Protein AF-K1ZZN9-F1 (afdb_monomer)

Solvent-accessible surface area (backbone atoms only — not comparable to full-atom values): 7424 Å² total; per-residue (Å²): 133,83,83,84,82,82,89,74,61,78,86,74,52,78,84,76,67,74,56,74,37,94,69,77,57,67,74,54,52,55,50,52,53,52,37,45,62,72,34,47,92,68,50,78,73,53,67,70,57,51,54,50,51,43,21,52,42,95,52,42,76,64,53,49,52,54,51,46,52,45,32,50,54,47,52,56,52,44,69,79,40,77,82,60,50,73,67,55,51,36,53,51,49,53,51,48,57,52,53,56,53,78,75,35,97,78,77,81,82,82,84,69,95,80,76,83,130

Sequence (117 aa):
MDDQKYIVDIKDLNLSAPPRHAVLPETLVERVERLKNILAEVELMPLEQALYNFRCDRHPESEVVIWEDIAKKYEQYILVNPQLSLEDKRNVYSKLLANSLEVNPISVSFQTMKTWL

Secondary structure (DSSP, 8-state):
---PPPP--GGGS-TTPPPS-SS--HHHHHHHHHHHHHTTTT----HHHHHHHHHHSS-HHHHHHHHHHHHHHHHHHHHH-TT--HHHHHHHHHHHHHHHHHH-TT----S-SSS--

pLDDT: mean 84.42, std 19.44, range [30.72, 98.5]

Mean predicted aligned error: 8.97 Å

Nearest PDB structures (foldseek):
  3gwk-assembly1_C  TM=3.073E-01  e=6.416E+00  Streptococcus agalactiae 2603V/R

Foldseek 3Di:
DDPDDDDDDPVPDPPPPQFQAPADPPVLLVLLVVLCVLCVLQDPDDSVVVRRLLSNDPCSVVVSVLSSVLSVVLNVVCVVVVPDDSVVSNVSSVVSVVVSPVVDPPDPPCPDPDPDD

Structure (mmCIF, N/CA/C/O backbone):
data_AF-K1ZZN9-F1
#
_entry.id   AF-K1ZZN9-F1
#
loop_
_atom_site.group_PDB
_atom_site.id
_atom_site.type_symbol
_atom_site.label_atom_id
_atom_site.label_alt_id
_atom_site.label_comp_id
_atom_site.label_asym_id
_atom_site.label_entity_id
_atom_site.label_seq_id
_atom_site.pdbx_PDB_ins_code
_atom_site.Cartn_x
_atom_site.Cartn_y
_atom_site.Cartn_z
_atom_site.occupancy
_atom_site.B_iso_or_equiv
_atom_site.auth_seq_id
_atom_site.auth_comp_id
_atom_site.auth_asym_id
_atom_site.auth_atom_id
_atom_site.pdbx_PDB_model_num
ATOM 1 N N . MET A 1 1 ? 30.212 -27.593 -3.053 1.00 43.03 1 MET A N 1
ATOM 2 C CA . MET A 1 1 ? 30.306 -26.197 -3.519 1.00 43.03 1 MET A CA 1
ATOM 3 C C . MET A 1 1 ? 30.718 -25.395 -2.306 1.00 43.03 1 MET A C 1
ATOM 5 O O . MET A 1 1 ? 30.028 -25.502 -1.30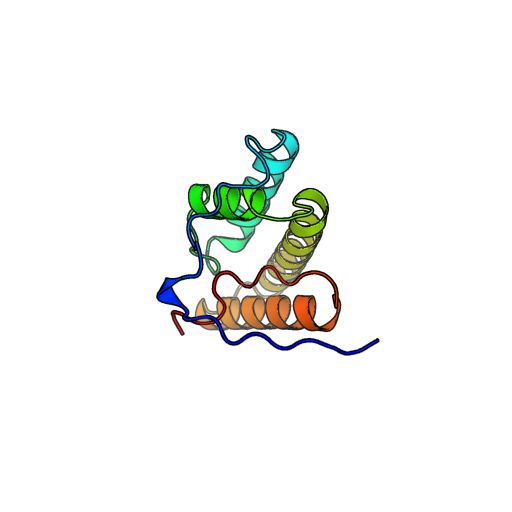5 1.00 43.03 1 MET A O 1
ATOM 9 N N . ASP A 1 2 ? 31.880 -24.752 -2.358 1.00 50.44 2 ASP A N 1
ATOM 10 C CA . ASP A 1 2 ? 32.398 -23.929 -1.261 1.00 50.44 2 ASP A CA 1
ATOM 11 C C . ASP A 1 2 ? 31.697 -22.567 -1.305 1.00 50.44 2 ASP A C 1
ATOM 13 O O . ASP A 1 2 ? 31.800 -21.854 -2.306 1.00 50.44 2 ASP A O 1
ATOM 17 N N . ASP A 1 3 ? 30.971 -22.214 -0.246 1.00 61.53 3 ASP A N 1
ATOM 18 C CA . ASP A 1 3 ? 30.365 -20.890 -0.100 1.00 61.53 3 ASP A CA 1
ATOM 19 C C . ASP A 1 3 ? 31.460 -19.882 0.277 1.00 61.53 3 ASP A C 1
ATOM 21 O O . ASP A 1 3 ? 31.843 -19.741 1.442 1.00 61.53 3 ASP A O 1
ATOM 25 N N . GLN A 1 4 ? 31.995 -19.170 -0.716 1.00 62.03 4 GLN A N 1
ATOM 26 C CA . GLN A 1 4 ? 32.919 -18.065 -0.464 1.00 62.03 4 GLN A CA 1
ATOM 27 C C . GLN A 1 4 ? 32.182 -16.888 0.180 1.00 62.03 4 GLN A C 1
ATOM 29 O O . GLN A 1 4 ? 31.306 -16.263 -0.419 1.00 62.03 4 GLN A O 1
ATOM 34 N N . LYS A 1 5 ? 32.576 -16.558 1.412 1.00 69.62 5 LYS A N 1
ATOM 35 C CA . LYS A 1 5 ? 32.072 -15.405 2.159 1.00 69.62 5 LYS A CA 1
ATOM 36 C C . LYS A 1 5 ? 33.037 -14.230 2.013 1.00 69.62 5 LYS A C 1
ATOM 38 O O . LYS A 1 5 ? 34.183 -14.316 2.448 1.00 69.62 5 LYS A O 1
ATOM 43 N N . TYR A 1 6 ? 32.560 -13.127 1.444 1.00 77.75 6 TYR A N 1
ATOM 44 C CA . TYR A 1 6 ? 33.314 -11.878 1.326 1.00 77.75 6 TYR A CA 1
ATOM 45 C C . TYR A 1 6 ? 32.859 -10.877 2.391 1.00 77.75 6 TYR A C 1
ATOM 47 O O . TYR A 1 6 ? 31.663 -10.731 2.644 1.00 77.75 6 TYR A O 1
ATOM 55 N N . ILE A 1 7 ? 33.816 -10.190 3.017 1.00 81.06 7 ILE A N 1
ATOM 56 C CA . ILE A 1 7 ? 33.557 -9.041 3.890 1.00 81.06 7 ILE A CA 1
ATOM 57 C C . ILE A 1 7 ? 33.706 -7.791 3.021 1.00 81.06 7 ILE A C 1
ATOM 59 O O . ILE A 1 7 ? 34.766 -7.582 2.435 1.00 81.06 7 ILE A O 1
ATOM 63 N N . VAL A 1 8 ? 32.645 -6.991 2.923 1.00 80.31 8 VAL A N 1
ATOM 64 C CA . VAL A 1 8 ? 32.607 -5.733 2.160 1.00 80.31 8 VAL A CA 1
ATOM 65 C C . VAL A 1 8 ? 32.285 -4.603 3.137 1.00 80.31 8 VAL A C 1
ATOM 67 O O . VAL A 1 8 ? 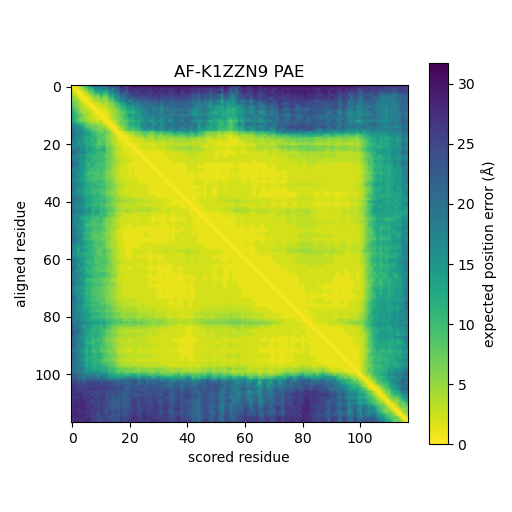31.419 -4.781 3.998 1.00 80.31 8 VAL A O 1
ATOM 70 N N . ASP A 1 9 ? 32.977 -3.464 3.039 1.00 84.50 9 ASP A N 1
ATOM 71 C CA . ASP A 1 9 ? 32.623 -2.271 3.815 1.00 84.50 9 ASP A CA 1
ATOM 72 C C . ASP A 1 9 ? 31.287 -1.719 3.296 1.00 84.50 9 ASP A C 1
ATOM 74 O O . ASP A 1 9 ? 31.053 -1.637 2.090 1.00 84.50 9 ASP A O 1
ATOM 78 N N . ILE A 1 10 ? 30.392 -1.325 4.202 1.00 77.19 10 ILE A N 1
ATOM 79 C CA . ILE A 1 10 ? 29.087 -0.761 3.837 1.00 77.19 10 ILE A CA 1
ATOM 80 C C . ILE A 1 10 ? 29.228 0.487 2.954 1.00 77.19 10 ILE A C 1
ATOM 82 O O . ILE A 1 10 ? 28.345 0.767 2.148 1.00 77.19 10 ILE A O 1
ATOM 86 N N . LYS A 1 11 ? 30.345 1.217 3.078 1.00 79.50 11 LYS A N 1
ATOM 87 C CA . LYS A 1 11 ? 30.658 2.402 2.264 1.00 79.50 11 LYS A CA 1
ATOM 88 C C . LYS A 1 11 ? 30.969 2.068 0.806 1.00 79.50 11 LYS A C 1
ATOM 90 O O . LYS A 1 11 ? 30.783 2.925 -0.052 1.00 79.50 11 LYS A O 1
ATOM 95 N N . ASP A 1 12 ? 31.407 0.840 0.543 1.00 79.25 12 ASP A N 1
ATOM 96 C CA . ASP A 1 12 ? 31.739 0.353 -0.797 1.00 79.25 12 ASP A CA 1
ATOM 97 C C . ASP A 1 12 ? 30.513 -0.246 -1.505 1.00 79.25 12 ASP A C 1
ATOM 99 O O . ASP A 1 12 ? 30.563 -0.574 -2.693 1.00 79.25 12 ASP A O 1
ATOM 103 N N . LEU A 1 13 ? 29.383 -0.371 -0.798 1.00 71.38 13 LEU A N 1
ATOM 104 C CA . LEU A 1 13 ? 28.112 -0.716 -1.415 1.00 71.38 13 LEU A CA 1
ATOM 105 C C . LEU A 1 13 ? 27.588 0.489 -2.190 1.00 71.38 13 LEU A C 1
ATOM 107 O O . LEU A 1 13 ? 27.288 1.545 -1.632 1.00 71.38 13 LEU A O 1
ATOM 111 N N . ASN A 1 14 ? 27.409 0.305 -3.494 1.00 63.88 14 ASN A N 1
ATOM 112 C CA . ASN A 1 14 ? 26.697 1.274 -4.305 1.00 63.88 14 ASN A CA 1
ATOM 113 C C . ASN A 1 14 ? 25.193 1.216 -3.976 1.00 63.88 14 ASN A C 1
ATOM 115 O O . ASN A 1 14 ? 24.433 0.458 -4.579 1.00 63.88 14 ASN A O 1
ATOM 119 N N . LEU A 1 15 ? 24.778 2.020 -2.996 1.00 66.00 15 LEU A N 1
ATOM 120 C CA . LEU A 1 15 ? 23.384 2.155 -2.568 1.00 66.00 15 LEU A CA 1
ATOM 121 C C . LEU A 1 15 ? 22.518 2.949 -3.563 1.00 66.00 15 LEU A C 1
ATOM 123 O O . LEU A 1 15 ? 21.307 3.020 -3.380 1.00 66.00 15 LEU A O 1
ATOM 127 N N . SER A 1 16 ? 23.108 3.542 -4.607 1.00 67.81 16 SER A N 1
ATOM 128 C CA . SER A 1 16 ? 22.411 4.361 -5.608 1.00 67.81 16 SER A CA 1
ATOM 129 C C . SER A 1 16 ? 22.164 3.624 -6.925 1.00 67.81 16 SER A C 1
ATOM 131 O O . SER A 1 16 ? 22.055 4.252 -7.981 1.00 67.81 16 SER A O 1
ATOM 133 N N . ALA A 1 17 ? 22.058 2.290 -6.880 1.00 73.12 17 ALA A N 1
ATOM 134 C CA . ALA A 1 17 ? 21.659 1.514 -8.046 1.00 73.12 17 ALA A CA 1
ATOM 135 C C . ALA A 1 17 ? 20.367 2.105 -8.651 1.00 73.12 17 ALA A C 1
ATOM 137 O O . ALA A 1 17 ? 19.404 2.350 -7.917 1.00 73.12 17 ALA A O 1
ATOM 138 N N . PRO A 1 18 ? 20.338 2.371 -9.969 1.00 85.81 18 PRO A N 1
ATOM 139 C CA . PRO A 1 18 ? 19.164 2.950 -10.598 1.00 85.81 18 PRO A CA 1
ATOM 140 C C . PRO A 1 18 ? 17.978 1.978 -10.508 1.00 85.81 18 PRO A C 1
ATOM 142 O O . PRO A 1 18 ? 18.182 0.761 -10.412 1.00 85.81 18 PRO A O 1
ATOM 145 N N . PRO A 1 19 ? 16.735 2.483 -10.593 1.00 90.56 19 PRO A N 1
ATOM 146 C CA . PRO A 1 19 ? 15.560 1.627 -10.625 1.00 90.56 19 PRO A CA 1
ATOM 147 C C . PRO A 1 19 ? 15.649 0.591 -11.752 1.00 90.56 19 PRO A C 1
ATOM 149 O O . PRO A 1 19 ? 16.080 0.903 -12.864 1.00 90.56 19 PRO A O 1
ATOM 152 N N . ARG A 1 20 ? 15.207 -0.640 -11.476 1.00 92.94 20 ARG A N 1
ATOM 153 C CA . ARG A 1 20 ? 15.191 -1.747 -12.450 1.00 92.94 20 ARG A CA 1
ATOM 154 C C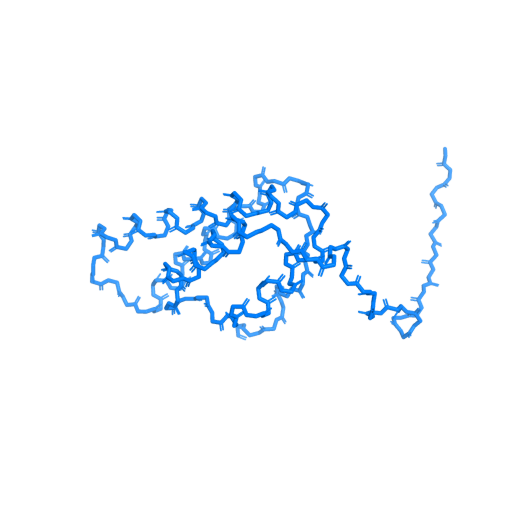 . ARG A 1 20 ? 14.250 -1.465 -13.614 1.00 92.94 20 ARG A C 1
ATOM 156 O O . ARG A 1 20 ? 14.515 -1.871 -14.743 1.00 92.94 20 ARG A O 1
ATOM 163 N N . HIS A 1 21 ? 13.164 -0.759 -13.327 1.00 92.38 21 HIS A N 1
ATOM 164 C CA . HIS A 1 21 ? 12.153 -0.367 -14.290 1.00 92.38 21 HIS A CA 1
ATOM 165 C C . HIS A 1 21 ? 12.249 1.139 -14.552 1.00 92.38 21 HIS A C 1
ATOM 167 O O . HIS A 1 21 ? 12.084 1.969 -13.653 1.00 92.38 21 HIS A O 1
ATOM 173 N N . ALA A 1 22 ? 12.508 1.513 -15.807 1.00 93.94 22 ALA A N 1
ATOM 174 C CA . ALA A 1 22 ? 12.556 2.919 -16.206 1.00 93.94 22 ALA A CA 1
ATOM 175 C C . ALA A 1 22 ? 11.200 3.611 -15.985 1.00 93.94 22 ALA A C 1
ATOM 177 O O . ALA A 1 22 ? 11.158 4.722 -15.466 1.00 93.94 22 ALA A O 1
ATOM 178 N N . VAL A 1 23 ? 10.110 2.922 -16.328 1.00 94.81 23 VAL A N 1
ATOM 179 C CA . VAL A 1 23 ? 8.721 3.374 -16.192 1.00 94.81 23 VAL A CA 1
ATOM 180 C C . VAL A 1 23 ? 7.866 2.175 -15.769 1.00 94.81 23 VAL A C 1
ATOM 182 O O . VAL A 1 23 ? 8.171 1.043 -16.148 1.00 94.81 23 VAL A O 1
ATOM 185 N N . LEU A 1 24 ? 6.826 2.415 -14.970 1.00 96.44 24 LEU A N 1
ATOM 186 C CA . LEU A 1 24 ? 5.813 1.409 -14.640 1.00 96.44 24 LEU A CA 1
ATOM 187 C C . LEU A 1 24 ? 4.658 1.473 -15.652 1.00 96.44 24 LEU A C 1
ATOM 189 O O . LEU A 1 24 ? 4.333 2.569 -16.106 1.00 96.44 24 LEU A O 1
ATOM 193 N N . PRO A 1 25 ? 4.008 0.346 -15.989 1.00 97.56 25 PRO A N 1
ATOM 194 C CA . PRO A 1 25 ? 2.764 0.373 -16.754 1.00 97.56 25 PRO A CA 1
ATOM 195 C C . PRO A 1 25 ? 1.719 1.279 -16.087 1.00 97.56 25 PRO A C 1
ATOM 197 O O . PRO A 1 25 ? 1.579 1.257 -14.866 1.00 97.56 25 PRO A O 1
ATOM 200 N N . GLU A 1 26 ? 0.956 2.039 -16.873 1.00 97.88 26 GLU A N 1
ATOM 201 C CA . GLU A 1 26 ? -0.082 2.953 -16.361 1.00 97.88 26 GLU A CA 1
ATOM 202 C C . GLU A 1 26 ? -1.102 2.221 -15.475 1.00 97.88 26 GLU A C 1
ATOM 204 O O . GLU A 1 26 ? -1.401 2.656 -14.367 1.00 97.88 26 GLU A O 1
ATOM 209 N N . THR A 1 27 ? -1.510 1.018 -15.885 1.00 97.69 27 THR A N 1
ATOM 210 C CA . THR A 1 27 ? -2.397 0.144 -15.105 1.00 97.69 27 THR A CA 1
ATOM 211 C C . THR A 1 27 ? -1.851 -0.195 -13.718 1.00 97.69 27 THR A C 1
ATOM 213 O O . THR A 1 27 ? -2.623 -0.385 -12.781 1.00 97.69 27 THR A O 1
ATOM 216 N N . LEU A 1 28 ? -0.527 -0.297 -13.569 1.00 97.12 28 LEU A N 1
ATOM 217 C CA . LEU A 1 28 ? 0.118 -0.543 -12.283 1.00 97.12 28 LEU A CA 1
ATOM 218 C C . LEU A 1 28 ? 0.134 0.729 -11.430 1.00 97.12 28 LEU A C 1
ATOM 220 O O . LEU A 1 28 ? -0.144 0.655 -10.236 1.00 97.12 28 LEU A O 1
ATOM 224 N N . VAL A 1 29 ? 0.402 1.889 -12.037 1.00 98.25 29 VAL A N 1
ATOM 225 C CA . VAL A 1 29 ? 0.357 3.191 -11.350 1.00 98.25 29 VAL A CA 1
ATOM 226 C C . VAL A 1 29 ? -1.021 3.416 -10.731 1.00 98.25 29 VAL A C 1
ATOM 228 O O . VAL A 1 29 ? -1.113 3.662 -9.530 1.00 98.25 29 VAL A O 1
ATOM 231 N N . GLU A 1 30 ? -2.092 3.210 -11.499 1.00 98.50 30 GLU A N 1
ATOM 232 C CA . GLU A 1 30 ? -3.464 3.353 -11.001 1.00 98.50 30 GLU A CA 1
ATOM 233 C C . GLU A 1 30 ? -3.779 2.411 -9.824 1.00 98.50 30 GLU A C 1
ATOM 235 O O . GLU A 1 30 ? -4.523 2.761 -8.906 1.00 98.50 30 GLU A O 1
ATOM 240 N N . ARG A 1 31 ? -3.241 1.184 -9.836 1.00 98.50 31 ARG A N 1
ATOM 241 C CA . ARG A 1 31 ? -3.416 0.220 -8.733 1.00 98.50 31 ARG A CA 1
ATOM 242 C C . ARG A 1 31 ? -2.726 0.703 -7.464 1.00 98.50 31 ARG A C 1
ATOM 244 O O . ARG A 1 31 ? -3.323 0.647 -6.388 1.00 98.50 31 ARG A O 1
ATOM 251 N N . VAL A 1 32 ? -1.506 1.224 -7.600 1.00 97.62 32 VAL A N 1
ATOM 252 C CA . VAL A 1 32 ? -0.752 1.812 -6.487 1.00 97.62 32 VAL A CA 1
ATOM 253 C C . VAL A 1 32 ? -1.467 3.048 -5.936 1.00 97.62 32 VAL A C 1
ATOM 255 O O . VAL A 1 32 ? -1.582 3.194 -4.724 1.00 97.62 32 VAL A O 1
ATOM 258 N N . GLU A 1 33 ? -2.028 3.904 -6.788 1.00 98.12 33 GLU A N 1
ATOM 259 C CA . GLU A 1 33 ? -2.844 5.043 -6.346 1.00 98.12 33 GLU A CA 1
ATOM 260 C C . GLU A 1 33 ? -4.062 4.599 -5.530 1.00 98.12 33 GLU A C 1
ATOM 262 O O . GLU A 1 33 ? -4.320 5.130 -4.447 1.00 98.12 33 GLU A O 1
ATOM 267 N N . ARG A 1 34 ? -4.790 3.580 -6.005 1.00 98.06 34 ARG A N 1
ATOM 268 C CA . ARG A 1 34 ? -5.963 3.047 -5.297 1.00 98.06 34 ARG A CA 1
ATOM 269 C C . ARG A 1 34 ? -5.611 2.509 -3.914 1.00 98.06 34 ARG A C 1
ATOM 271 O O . ARG A 1 34 ? -6.250 2.907 -2.941 1.00 98.06 34 ARG A O 1
ATOM 278 N N . LEU A 1 35 ? -4.597 1.646 -3.798 1.00 96.44 35 LEU A N 1
ATOM 279 C CA . LEU A 1 35 ? -4.215 1.097 -2.489 1.00 96.44 35 LEU A CA 1
ATOM 280 C C . LEU A 1 35 ? -3.663 2.183 -1.553 1.00 96.44 35 LEU A C 1
ATOM 282 O O . LEU A 1 35 ? -3.927 2.142 -0.353 1.00 96.44 35 LEU A O 1
ATOM 286 N N . LYS A 1 36 ? -2.965 3.193 -2.092 1.00 96.38 36 LYS A N 1
ATOM 287 C CA . LYS A 1 36 ? -2.467 4.333 -1.312 1.00 96.38 36 LYS A CA 1
ATOM 288 C C . LYS A 1 36 ? -3.598 5.168 -0.733 1.00 96.38 36 LYS A C 1
ATOM 290 O O . LYS A 1 36 ? -3.492 5.585 0.416 1.00 96.38 36 LYS A O 1
ATOM 295 N N . ASN A 1 37 ? -4.678 5.358 -1.485 1.00 97.31 37 ASN A N 1
ATOM 296 C CA . ASN A 1 37 ? -5.870 6.043 -0.994 1.00 97.31 37 ASN A CA 1
ATOM 297 C C . ASN A 1 37 ? -6.570 5.247 0.116 1.00 97.31 37 ASN A C 1
ATOM 299 O O . ASN A 1 37 ? -6.948 5.829 1.128 1.00 97.31 37 ASN A O 1
ATOM 303 N N . ILE A 1 38 ? -6.685 3.922 -0.032 1.00 97.88 38 ILE A N 1
ATOM 304 C CA . ILE A 1 38 ? -7.277 3.045 0.996 1.00 97.88 38 ILE A CA 1
ATOM 305 C C . ILE A 1 38 ? -6.467 3.091 2.301 1.00 97.88 38 ILE A C 1
ATOM 307 O O . ILE A 1 38 ? -7.032 3.132 3.393 1.00 97.88 38 ILE A O 1
ATOM 311 N N . LEU A 1 39 ? -5.137 3.095 2.196 1.00 97.06 39 LEU A N 1
ATOM 312 C CA . LEU A 1 39 ? -4.222 3.041 3.338 1.00 97.06 39 LEU A CA 1
ATOM 313 C C . LEU A 1 39 ? -3.788 4.424 3.854 1.00 97.06 39 LEU A C 1
ATOM 315 O O . LEU A 1 39 ? -2.959 4.491 4.759 1.00 97.06 39 LEU A O 1
ATOM 319 N N . ALA A 1 40 ? -4.333 5.523 3.320 1.00 96.12 40 ALA A N 1
ATOM 320 C CA . ALA A 1 40 ? -3.811 6.879 3.524 1.00 96.12 40 ALA A CA 1
ATOM 321 C C . ALA A 1 40 ? -3.716 7.320 4.998 1.00 96.12 40 ALA A C 1
ATOM 323 O O . ALA A 1 40 ? -2.847 8.114 5.351 1.00 96.12 40 ALA A O 1
ATOM 324 N N . GLU A 1 41 ? -4.583 6.802 5.873 1.00 94.81 41 GLU A N 1
ATOM 325 C CA . GLU A 1 41 ? -4.568 7.135 7.305 1.00 94.81 41 GLU A CA 1
ATOM 326 C C . GLU A 1 41 ? -3.419 6.458 8.080 1.00 94.81 41 GLU A C 1
ATOM 328 O O . GLU A 1 41 ? -3.008 6.941 9.139 1.00 94.81 41 GLU A O 1
ATOM 333 N N . VAL A 1 42 ? -2.907 5.329 7.581 1.00 96.12 42 VAL A N 1
ATOM 334 C CA . VAL A 1 42 ? -1.974 4.447 8.309 1.00 96.12 42 VAL A CA 1
ATOM 335 C C . VAL A 1 42 ? -0.633 4.252 7.605 1.00 96.12 42 VAL A C 1
ATOM 337 O O . VAL A 1 42 ? 0.351 3.948 8.274 1.00 96.12 42 VAL A O 1
ATOM 340 N N . GLU A 1 43 ? -0.571 4.465 6.292 1.00 94.69 43 GLU A N 1
ATOM 341 C CA . GLU A 1 43 ? 0.635 4.348 5.476 1.00 94.69 43 GLU A CA 1
ATOM 342 C C . GLU A 1 43 ? 0.952 5.711 4.844 1.00 94.69 43 GLU A C 1
ATOM 344 O O . GLU A 1 43 ? 0.313 6.155 3.885 1.00 94.69 43 GLU A O 1
ATOM 349 N N . LEU A 1 44 ? 1.933 6.401 5.430 1.00 93.12 44 LEU A N 1
ATOM 350 C CA . LEU A 1 44 ? 2.219 7.811 5.156 1.00 93.12 44 LEU A CA 1
ATOM 351 C C . LEU A 1 44 ? 3.278 8.028 4.070 1.00 93.12 44 LEU A C 1
ATOM 353 O O . LEU A 1 44 ? 3.606 9.178 3.770 1.00 93.12 44 LEU A O 1
ATOM 357 N N . MET A 1 45 ? 3.830 6.965 3.473 1.00 93.19 45 MET A N 1
ATOM 358 C CA . MET A 1 45 ? 4.786 7.114 2.378 1.00 93.19 45 MET A CA 1
ATOM 359 C C . MET A 1 45 ? 4.153 7.912 1.224 1.00 93.19 45 MET A C 1
ATOM 361 O O . MET A 1 45 ? 3.028 7.619 0.824 1.00 93.19 45 MET A O 1
ATOM 365 N N . PRO A 1 46 ? 4.828 8.918 0.648 1.00 94.25 46 PRO A N 1
ATOM 366 C CA . PRO A 1 46 ? 4.297 9.622 -0.516 1.00 94.25 46 PRO A CA 1
ATOM 367 C C . PRO A 1 46 ? 4.103 8.683 -1.715 1.00 94.25 46 PRO A C 1
ATOM 369 O O . PRO A 1 46 ? 4.903 7.769 -1.921 1.00 94.25 46 PRO A O 1
ATOM 372 N N . LEU A 1 47 ? 3.082 8.936 -2.544 1.00 95.12 47 LEU A N 1
ATOM 373 C CA . LEU A 1 47 ? 2.817 8.153 -3.761 1.00 95.12 47 LEU A CA 1
ATOM 374 C C . LEU A 1 47 ? 4.051 8.074 -4.672 1.00 95.12 47 LEU A C 1
ATOM 376 O O . LEU A 1 47 ? 4.405 6.997 -5.139 1.00 95.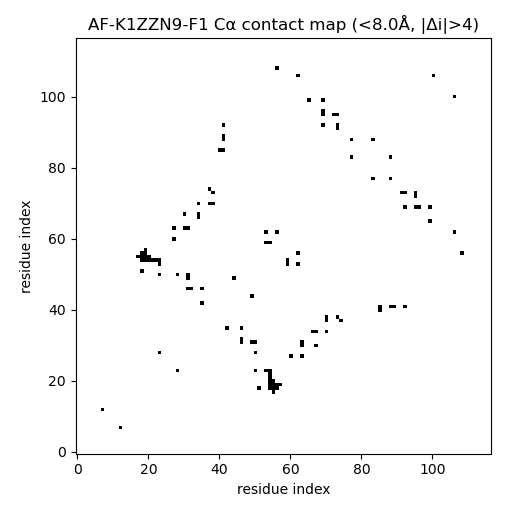12 47 LEU A O 1
ATOM 380 N N . GLU A 1 48 ? 4.740 9.196 -4.877 1.00 95.62 48 GLU A N 1
ATOM 381 C CA . GLU A 1 48 ? 5.954 9.275 -5.700 1.00 95.62 48 GLU A CA 1
ATOM 382 C C . GLU A 1 48 ? 7.046 8.314 -5.210 1.00 95.62 48 GLU A C 1
ATOM 384 O O . GLU A 1 48 ? 7.675 7.616 -6.007 1.00 95.62 48 GLU A O 1
ATOM 389 N N . GLN A 1 49 ? 7.227 8.224 -3.888 1.00 94.06 49 GLN A N 1
ATOM 390 C CA . GLN A 1 49 ? 8.189 7.312 -3.279 1.00 94.06 49 GLN A CA 1
ATOM 391 C C . GLN A 1 49 ? 7.736 5.851 -3.394 1.00 94.06 49 GLN A C 1
ATOM 393 O O . GLN A 1 49 ? 8.562 4.979 -3.658 1.00 94.06 49 GLN A O 1
ATOM 398 N N . ALA A 1 50 ? 6.439 5.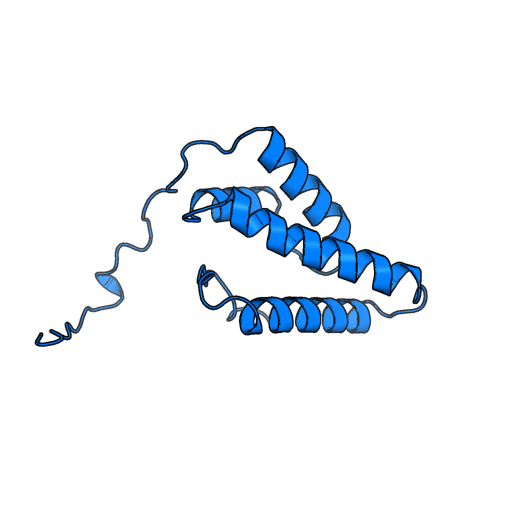573 -3.247 1.00 94.94 50 ALA A N 1
ATOM 399 C CA . ALA A 1 50 ? 5.896 4.233 -3.453 1.00 94.94 50 ALA A CA 1
ATOM 400 C C . ALA A 1 50 ? 6.126 3.760 -4.899 1.00 94.94 50 ALA A C 1
ATOM 402 O O . ALA A 1 50 ? 6.664 2.676 -5.119 1.00 94.94 50 ALA A O 1
ATOM 403 N N . LEU A 1 51 ? 5.815 4.603 -5.891 1.00 96.38 51 LEU A N 1
ATOM 404 C CA . LEU A 1 51 ? 6.063 4.315 -7.307 1.00 96.38 51 LEU A CA 1
ATOM 405 C C . LEU A 1 51 ? 7.557 4.123 -7.597 1.00 96.38 51 LEU A C 1
ATOM 407 O O . LEU A 1 51 ? 7.925 3.234 -8.365 1.00 96.38 51 LEU A O 1
ATOM 411 N N . TYR A 1 52 ? 8.432 4.914 -6.969 1.00 94.88 52 TYR A N 1
ATOM 412 C CA . TYR A 1 52 ? 9.876 4.702 -7.056 1.00 94.88 52 TYR A CA 1
ATOM 413 C C . TYR A 1 52 ? 10.287 3.327 -6.511 1.00 94.88 52 TYR A C 1
ATOM 415 O O . TYR A 1 52 ? 11.044 2.617 -7.171 1.00 94.88 52 TYR A O 1
ATOM 423 N N . ASN A 1 53 ? 9.760 2.915 -5.356 1.00 93.44 53 ASN A N 1
ATOM 424 C CA . ASN A 1 53 ? 10.072 1.614 -4.760 1.00 93.44 53 ASN A CA 1
ATOM 425 C C . ASN A 1 53 ? 9.621 0.456 -5.664 1.00 93.44 53 ASN A C 1
ATOM 427 O O . ASN A 1 53 ? 10.425 -0.431 -5.942 1.00 93.44 53 ASN A O 1
ATOM 431 N N . PHE A 1 54 ? 8.415 0.529 -6.238 1.00 95.75 54 PHE A N 1
ATOM 432 C CA . PHE A 1 54 ? 7.957 -0.459 -7.223 1.00 95.75 54 PHE A CA 1
ATOM 433 C C . PHE A 1 54 ? 8.862 -0.519 -8.460 1.00 95.75 54 PHE A C 1
ATOM 435 O O . PHE A 1 54 ? 9.105 -1.588 -9.013 1.00 95.75 54 PHE A O 1
ATOM 442 N N . ARG A 1 55 ? 9.445 0.603 -8.899 1.00 95.81 55 ARG A N 1
ATOM 443 C CA . ARG A 1 55 ? 10.427 0.578 -9.997 1.00 95.81 55 ARG A CA 1
ATOM 444 C C . ARG A 1 55 ? 11.729 -0.138 -9.631 1.00 95.81 55 ARG A C 1
ATOM 446 O O . ARG A 1 55 ? 12.461 -0.549 -10.533 1.00 95.81 55 ARG A O 1
ATOM 453 N N . CYS A 1 56 ? 12.046 -0.266 -8.348 1.00 93.06 56 CYS A N 1
ATOM 454 C CA . CYS A 1 56 ? 13.224 -0.976 -7.852 1.00 93.06 56 CYS A CA 1
ATOM 455 C C . CYS A 1 56 ? 12.972 -2.477 -7.635 1.00 93.06 56 CYS A C 1
ATOM 457 O O . CYS A 1 56 ? 13.936 -3.252 -7.604 1.00 93.06 56 CYS A O 1
ATOM 459 N N . ASP A 1 57 ? 11.709 -2.890 -7.517 1.00 91.81 57 ASP A N 1
ATOM 460 C CA . ASP A 1 57 ? 11.333 -4.287 -7.320 1.00 91.81 57 ASP A CA 1
ATOM 461 C C . ASP A 1 57 ? 11.689 -5.155 -8.526 1.00 91.81 57 ASP A C 1
ATOM 463 O O . ASP A 1 57 ? 11.767 -4.706 -9.668 1.00 91.81 57 ASP A O 1
ATOM 467 N N . ARG A 1 58 ? 11.922 -6.445 -8.269 1.00 92.56 58 ARG A N 1
ATOM 468 C CA . ARG A 1 58 ? 12.201 -7.425 -9.328 1.00 92.56 58 ARG A CA 1
ATOM 469 C C . ARG A 1 58 ? 10.947 -7.761 -10.141 1.00 92.56 58 ARG A C 1
ATOM 471 O O . ARG A 1 58 ? 11.051 -8.033 -11.335 1.00 92.56 58 ARG A O 1
ATOM 478 N N . HIS A 1 59 ? 9.792 -7.793 -9.476 1.00 93.44 59 HIS A N 1
ATOM 479 C CA . HIS A 1 59 ? 8.503 -8.195 -10.038 1.00 93.44 59 HIS A CA 1
ATOM 480 C C . HIS A 1 59 ? 7.379 -7.291 -9.502 1.00 93.44 59 HIS A C 1
ATOM 482 O O . HIS A 1 59 ? 6.556 -7.754 -8.716 1.00 93.44 59 HIS A O 1
ATOM 488 N N . PRO A 1 60 ? 7.317 -6.012 -9.915 1.00 94.19 60 PRO A N 1
ATOM 489 C CA . PRO A 1 60 ? 6.387 -5.040 -9.333 1.00 94.19 60 PRO A CA 1
ATOM 490 C C . PRO A 1 60 ? 4.909 -5.436 -9.456 1.00 94.19 60 PRO A C 1
ATOM 492 O O . PRO A 1 60 ? 4.119 -5.146 -8.566 1.00 94.19 60 PRO A O 1
ATOM 495 N N . GLU A 1 61 ? 4.544 -6.156 -10.521 1.00 95.25 61 GLU A N 1
ATOM 496 C CA . GLU A 1 61 ? 3.201 -6.726 -10.700 1.00 95.25 61 GLU A CA 1
ATOM 497 C C . GLU A 1 61 ? 2.834 -7.751 -9.620 1.00 95.25 61 GLU A C 1
ATOM 499 O O . GLU A 1 61 ? 1.701 -7.785 -9.149 1.00 95.25 61 GLU A O 1
ATOM 504 N N . SER A 1 62 ? 3.790 -8.581 -9.205 1.00 93.50 62 SER A N 1
ATOM 505 C CA . SER A 1 62 ? 3.572 -9.549 -8.129 1.00 93.50 62 SER A CA 1
ATOM 506 C C . SER A 1 62 ? 3.502 -8.854 -6.773 1.00 93.50 62 SER A C 1
ATOM 508 O O . SER A 1 62 ? 2.655 -9.199 -5.953 1.00 93.50 62 SER A O 1
ATOM 510 N N . GLU A 1 63 ? 4.360 -7.856 -6.551 1.00 93.88 63 GLU A N 1
ATOM 511 C CA . GLU A 1 63 ? 4.391 -7.100 -5.297 1.00 93.88 63 GLU A CA 1
ATOM 512 C C . GLU A 1 63 ? 3.085 -6.328 -5.079 1.00 93.88 63 GLU A C 1
ATOM 514 O O . GLU A 1 63 ? 2.508 -6.385 -3.994 1.00 93.88 63 GLU A O 1
ATOM 519 N N . VAL A 1 64 ? 2.547 -5.662 -6.110 1.00 95.56 64 VAL A N 1
ATOM 520 C CA . VAL A 1 64 ? 1.308 -4.882 -5.955 1.00 95.56 64 VAL A CA 1
ATOM 521 C C . VAL A 1 64 ? 0.113 -5.757 -5.557 1.00 95.56 64 VAL A C 1
ATOM 523 O O . VAL A 1 64 ? -0.741 -5.288 -4.815 1.00 95.56 64 VAL A O 1
ATOM 526 N N . VAL A 1 65 ? 0.068 -7.036 -5.956 1.00 95.94 65 VAL A N 1
ATOM 527 C CA . VAL A 1 65 ? -1.010 -7.964 -5.557 1.00 95.94 65 VAL A CA 1
ATOM 528 C C . VAL A 1 65 ? -1.012 -8.189 -4.043 1.00 95.94 65 VAL A C 1
ATOM 530 O O . VAL A 1 65 ? -2.075 -8.274 -3.431 1.00 95.94 65 VAL A O 1
ATOM 533 N N . ILE A 1 66 ? 0.169 -8.256 -3.423 1.00 94.31 66 ILE A N 1
ATOM 534 C CA . ILE A 1 66 ? 0.302 -8.405 -1.968 1.00 94.31 66 ILE A CA 1
ATOM 535 C C . ILE A 1 66 ? -0.223 -7.145 -1.275 1.00 94.31 66 ILE A C 1
ATOM 537 O O . ILE A 1 66 ? -1.015 -7.229 -0.337 1.00 94.31 66 ILE A O 1
ATOM 541 N N . TRP A 1 67 ? 0.169 -5.972 -1.773 1.00 96.69 67 TRP A N 1
ATOM 542 C CA . TRP A 1 67 ? -0.297 -4.692 -1.242 1.00 96.69 67 TRP A CA 1
ATOM 543 C C . TRP A 1 67 ? -1.806 -4.492 -1.409 1.00 96.69 67 TRP A C 1
ATOM 545 O O . TRP A 1 67 ? -2.461 -3.988 -0.498 1.00 96.69 67 TRP A O 1
ATOM 555 N N . GLU A 1 68 ? -2.379 -4.926 -2.531 1.00 97.00 68 GLU A N 1
ATOM 556 C CA . GLU A 1 68 ? -3.826 -4.923 -2.757 1.00 97.00 68 GLU A CA 1
ATOM 557 C C . GLU A 1 68 ? -4.564 -5.839 -1.773 1.00 97.00 68 GLU A C 1
ATOM 559 O O . GLU A 1 68 ? -5.620 -5.459 -1.266 1.00 97.00 68 GLU A O 1
ATOM 564 N N . ASP A 1 69 ? -4.015 -7.015 -1.453 1.00 96.50 69 ASP A N 1
ATOM 565 C CA . ASP A 1 69 ? -4.596 -7.914 -0.449 1.00 96.50 69 ASP A CA 1
ATOM 566 C C . ASP A 1 69 ? -4.560 -7.300 0.961 1.00 96.50 69 ASP A C 1
ATOM 568 O O . ASP A 1 69 ? -5.563 -7.347 1.681 1.00 96.50 69 ASP A O 1
ATOM 572 N N . ILE A 1 70 ? -3.451 -6.649 1.336 1.00 96.12 70 ILE A N 1
ATOM 573 C CA . ILE A 1 70 ? -3.345 -5.893 2.595 1.00 96.12 70 ILE A CA 1
ATOM 574 C C . ILE A 1 70 ? -4.393 -4.776 2.635 1.00 96.12 70 ILE A C 1
ATOM 576 O O . ILE A 1 70 ? -5.155 -4.692 3.600 1.00 96.12 70 ILE A O 1
ATOM 580 N N . ALA A 1 71 ? -4.462 -3.944 1.591 1.00 97.50 71 ALA A N 1
ATOM 581 C CA . ALA A 1 71 ? -5.396 -2.823 1.509 1.00 97.50 71 ALA A CA 1
ATOM 582 C C . ALA A 1 71 ? -6.852 -3.293 1.598 1.00 97.50 71 ALA A C 1
ATOM 584 O O . ALA A 1 71 ? -7.625 -2.757 2.389 1.00 97.50 71 ALA A O 1
ATOM 585 N N . LYS A 1 72 ? -7.207 -4.354 0.869 1.00 97.69 72 LYS A N 1
ATOM 586 C CA . LYS A 1 72 ? -8.546 -4.949 0.898 1.00 97.69 72 LYS A CA 1
ATOM 587 C C . LYS A 1 72 ? -8.918 -5.462 2.288 1.00 97.69 72 LYS A C 1
ATOM 589 O O . LYS A 1 72 ? -10.016 -5.188 2.766 1.00 97.69 72 LYS A O 1
ATOM 594 N N . LYS A 1 73 ? -8.029 -6.209 2.950 1.00 97.75 73 LYS A N 1
ATOM 595 C CA . LYS A 1 73 ? -8.284 -6.735 4.303 1.00 97.75 73 LYS A CA 1
ATOM 596 C C . LYS A 1 73 ? -8.392 -5.615 5.332 1.00 97.75 73 LYS A C 1
ATOM 598 O O . LYS A 1 73 ? -9.253 -5.676 6.207 1.00 97.75 73 LYS A O 1
ATOM 603 N N . TYR A 1 74 ? -7.542 -4.598 5.213 1.00 98.00 74 TYR A N 1
ATOM 604 C CA . TYR A 1 74 ? -7.600 -3.407 6.048 1.00 98.00 74 TYR A CA 1
ATOM 605 C C . TYR A 1 74 ? -8.943 -2.687 5.884 1.00 98.00 74 TYR A C 1
ATOM 607 O O . TYR A 1 74 ? -9.643 -2.495 6.876 1.00 98.00 74 TYR A O 1
ATOM 615 N N . GLU A 1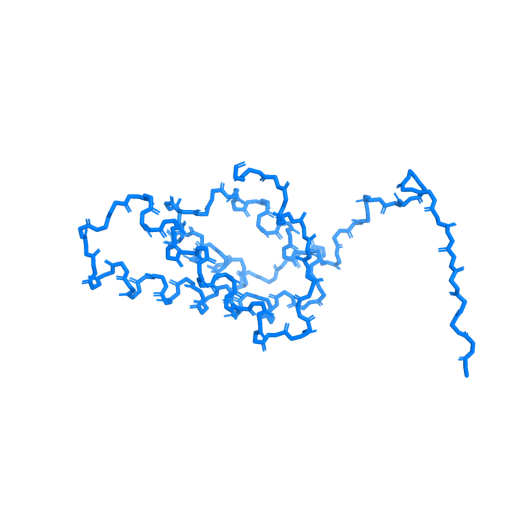 75 ? -9.336 -2.375 4.644 1.00 97.75 75 GLU A N 1
ATOM 616 C CA . GLU A 1 75 ? -10.601 -1.711 4.313 1.00 97.75 75 GLU A CA 1
ATOM 617 C C . GLU A 1 75 ? -11.799 -2.485 4.875 1.00 97.75 75 GLU A C 1
ATOM 619 O O . GLU A 1 75 ? -12.632 -1.931 5.591 1.00 97.75 75 GLU A O 1
ATOM 624 N N . GLN A 1 76 ? -11.849 -3.797 4.632 1.00 97.94 76 GLN A N 1
ATOM 625 C CA . GLN A 1 76 ? -12.901 -4.662 5.163 1.00 97.94 76 GLN A CA 1
ATOM 626 C C . GLN A 1 76 ? -12.966 -4.622 6.694 1.00 97.94 76 GLN A C 1
ATOM 628 O O . GLN A 1 76 ? -14.057 -4.550 7.259 1.00 97.94 76 GLN A O 1
ATOM 633 N N . TYR A 1 77 ? -11.816 -4.642 7.372 1.00 97.38 77 TYR A N 1
ATOM 634 C CA . TYR A 1 77 ? -11.765 -4.620 8.831 1.00 97.38 77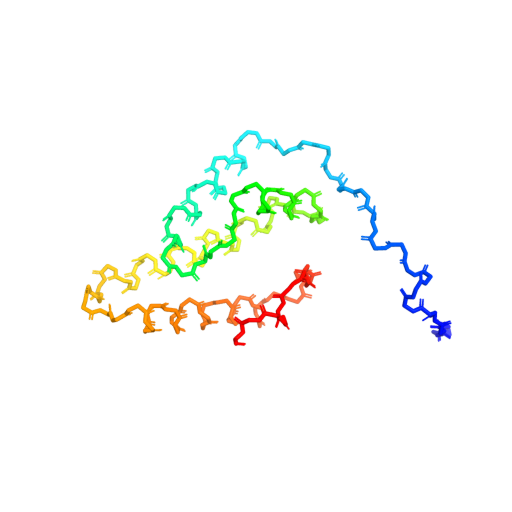 TYR A CA 1
ATOM 635 C C . TYR A 1 77 ? -12.227 -3.281 9.414 1.00 97.38 77 TYR A C 1
ATOM 637 O O . TYR A 1 77 ? -12.966 -3.270 10.399 1.00 97.38 77 TYR A O 1
ATOM 645 N N . ILE A 1 78 ? -11.828 -2.151 8.823 1.00 96.81 78 ILE A N 1
ATOM 646 C CA . ILE A 1 78 ? -12.254 -0.833 9.314 1.00 96.81 78 ILE A CA 1
ATOM 647 C C . ILE A 1 78 ? -13.733 -0.562 9.016 1.00 96.81 78 ILE A C 1
ATOM 649 O O . ILE A 1 78 ? -14.403 0.062 9.835 1.00 96.81 78 ILE A O 1
ATOM 653 N N . LEU A 1 79 ? -14.270 -1.082 7.904 1.00 96.81 79 LEU A N 1
ATOM 654 C CA . LEU A 1 79 ? -15.688 -0.951 7.557 1.00 96.81 79 LEU A CA 1
ATOM 655 C C . LEU A 1 79 ? -16.594 -1.641 8.582 1.00 96.81 79 LEU A C 1
ATOM 657 O O . LEU A 1 79 ? -17.643 -1.103 8.932 1.00 96.81 79 LEU A O 1
ATOM 661 N N . VAL A 1 80 ? -16.189 -2.809 9.092 1.00 97.62 80 VAL A N 1
ATOM 662 C CA . VAL A 1 80 ? -16.951 -3.522 10.134 1.00 97.62 80 VAL A CA 1
ATOM 663 C C . VAL A 1 80 ? -16.670 -2.999 11.549 1.00 97.62 80 VAL A C 1
ATOM 665 O O . VAL A 1 80 ? -17.441 -3.281 12.462 1.00 97.62 80 VAL A O 1
ATOM 668 N N . ASN A 1 81 ? -15.614 -2.199 11.734 1.00 96.88 81 ASN A N 1
ATOM 669 C CA . ASN A 1 81 ? -15.228 -1.595 13.012 1.00 96.88 81 ASN A CA 1
ATOM 670 C C . ASN A 1 81 ? -15.070 -0.059 12.894 1.00 96.88 81 ASN A C 1
ATOM 672 O O . ASN A 1 81 ? -13.970 0.469 13.083 1.00 96.88 81 ASN A O 1
ATOM 676 N N . PRO A 1 82 ? -16.150 0.698 12.625 1.00 94.94 82 PRO A N 1
ATOM 677 C CA . PRO A 1 82 ? -16.058 2.130 12.318 1.00 94.94 82 PRO A CA 1
ATOM 678 C C . PRO A 1 82 ? -15.588 3.007 13.492 1.00 94.94 82 PRO A C 1
ATOM 680 O O . PRO A 1 82 ? -15.231 4.161 13.284 1.00 94.94 82 PRO A O 1
ATOM 683 N N . GLN A 1 83 ? -15.587 2.478 14.720 1.00 96.88 83 GLN A N 1
ATOM 684 C CA . GLN A 1 83 ? -15.220 3.206 15.943 1.00 96.88 83 GLN A CA 1
ATOM 685 C C . GLN A 1 83 ? -13.744 3.047 16.340 1.00 96.88 83 GLN A C 1
ATOM 687 O O . GLN A 1 83 ? -13.358 3.467 17.430 1.00 96.88 83 GLN A O 1
ATOM 692 N N . LEU A 1 84 ? -12.915 2.411 15.503 1.00 96.56 84 LEU A N 1
ATOM 693 C CA . LEU A 1 84 ? -11.495 2.239 15.807 1.00 96.56 84 LEU A CA 1
ATOM 694 C C . LEU A 1 84 ? -10.781 3.583 15.900 1.00 96.56 84 LEU A C 1
ATOM 696 O O . LEU A 1 84 ? -10.911 4.443 15.023 1.00 96.56 84 LEU A O 1
ATOM 700 N N . SER A 1 85 ? -9.953 3.713 16.933 1.00 97.75 85 SER A N 1
ATOM 701 C CA . SER A 1 85 ? -9.000 4.807 17.027 1.00 97.75 85 SER A CA 1
ATOM 702 C C . SER A 1 85 ? -7.966 4.717 15.897 1.00 97.75 85 SER A C 1
ATOM 704 O O . SER A 1 85 ? -7.725 3.648 15.328 1.00 97.75 85 SER A O 1
ATOM 706 N N . LEU A 1 86 ? -7.310 5.835 15.577 1.00 96.38 86 LEU A N 1
ATOM 707 C CA . LEU A 1 86 ? -6.211 5.832 14.606 1.00 96.38 86 LEU A CA 1
ATOM 708 C C . LEU A 1 86 ? -5.074 4.884 15.029 1.00 96.38 86 LEU A C 1
ATOM 710 O O . LEU A 1 86 ? -4.465 4.233 14.183 1.00 96.38 86 LEU A O 1
ATOM 714 N N . GLU A 1 87 ? -4.806 4.783 16.331 1.00 97.12 87 GLU A N 1
ATOM 715 C CA . GLU A 1 87 ? -3.813 3.860 16.884 1.00 97.12 87 GLU A CA 1
ATOM 716 C C . GLU A 1 87 ? -4.196 2.399 16.620 1.00 97.12 87 GLU A C 1
ATOM 718 O O . GLU A 1 87 ? -3.384 1.628 16.109 1.00 97.12 87 GLU A O 1
ATOM 723 N N . ASP A 1 88 ? -5.456 2.029 16.849 1.00 97.56 88 ASP A N 1
ATOM 724 C CA . ASP A 1 88 ? -5.925 0.673 16.566 1.00 97.56 88 ASP A CA 1
ATOM 725 C C . ASP A 1 88 ? -5.914 0.359 15.067 1.00 97.56 88 ASP A C 1
ATOM 727 O O . ASP A 1 88 ? -5.533 -0.744 14.671 1.00 97.56 88 ASP A O 1
ATOM 731 N N . LYS A 1 89 ? -6.262 1.328 14.210 1.00 97.94 89 LYS A N 1
ATOM 732 C CA . LYS A 1 89 ? -6.137 1.178 12.752 1.00 97.94 89 LYS A CA 1
ATOM 733 C C . LYS A 1 89 ? -4.685 0.911 12.342 1.00 97.94 89 LYS A C 1
ATOM 735 O O . LYS A 1 89 ? -4.442 0.022 11.525 1.00 97.94 89 LYS A O 1
ATOM 740 N N . ARG A 1 90 ? -3.717 1.628 12.925 1.00 97.00 90 ARG A N 1
ATOM 741 C CA . ARG A 1 90 ? -2.282 1.377 12.696 1.00 97.00 90 ARG A CA 1
ATOM 742 C C . ARG A 1 90 ? -1.886 -0.023 13.157 1.00 97.00 90 ARG A C 1
ATOM 744 O O . ARG A 1 90 ? -1.235 -0.736 12.402 1.00 97.00 90 ARG A O 1
ATOM 751 N N . ASN A 1 91 ? -2.361 -0.458 14.323 1.00 96.25 91 ASN A N 1
ATOM 752 C CA . ASN A 1 91 ? -2.106 -1.806 14.835 1.00 96.25 91 ASN A CA 1
ATOM 753 C C . ASN A 1 91 ? -2.649 -2.904 13.905 1.00 96.25 91 ASN A C 1
ATOM 755 O O . ASN A 1 91 ? -1.996 -3.931 13.711 1.00 96.25 91 ASN A O 1
ATOM 759 N N . VAL A 1 92 ? -3.831 -2.705 13.314 1.00 96.75 92 VAL A N 1
ATOM 760 C CA . VAL A 1 92 ? -4.397 -3.621 12.309 1.00 96.75 92 VAL A CA 1
ATOM 761 C C . VAL A 1 92 ? -3.505 -3.678 11.073 1.00 96.75 92 VAL A C 1
ATOM 763 O O . VAL A 1 92 ? -3.126 -4.770 10.651 1.00 96.75 92 VAL A O 1
ATOM 766 N N . TYR A 1 93 ? -3.128 -2.520 10.527 1.00 96.31 93 TYR A N 1
ATOM 767 C CA . TYR A 1 93 ? -2.231 -2.435 9.376 1.00 96.31 93 TYR A CA 1
ATOM 768 C C . TYR A 1 93 ? -0.892 -3.145 9.635 1.00 96.31 93 TYR A C 1
ATOM 770 O O . TYR A 1 93 ? -0.487 -3.998 8.844 1.00 96.31 93 TYR A O 1
ATOM 778 N N . SER A 1 94 ? -0.253 -2.895 10.783 1.00 94.06 94 SER A N 1
ATOM 779 C CA . SER A 1 94 ? 1.005 -3.549 11.164 1.00 94.06 94 SER A CA 1
ATOM 780 C C . SER A 1 94 ? 0.885 -5.073 11.245 1.00 94.06 94 SER A C 1
ATOM 782 O O . SER A 1 94 ? 1.790 -5.778 10.804 1.00 94.06 94 SER A O 1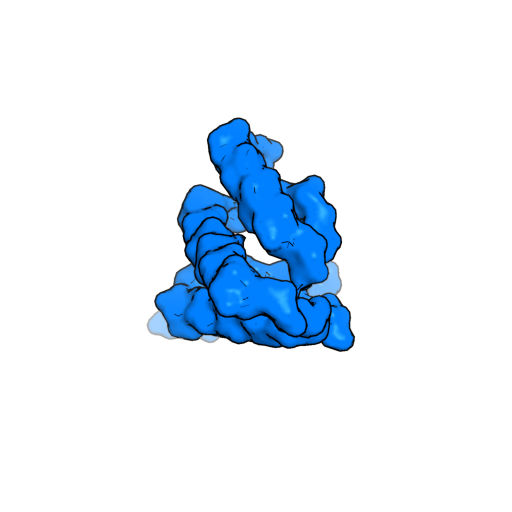
ATOM 784 N N . LYS A 1 95 ? -0.231 -5.603 11.763 1.00 94.75 95 LYS A N 1
ATOM 785 C CA . LYS A 1 95 ? -0.474 -7.056 11.814 1.00 94.75 95 LYS A CA 1
ATOM 786 C C . LYS A 1 95 ? -0.667 -7.659 10.425 1.00 94.75 95 LYS A C 1
ATOM 788 O O . LYS A 1 95 ? -0.145 -8.737 10.158 1.00 94.75 95 LYS A O 1
ATOM 793 N N . LEU A 1 96 ? -1.401 -6.981 9.542 1.00 94.62 96 LEU A N 1
ATOM 794 C CA . LEU A 1 96 ? -1.587 -7.434 8.161 1.00 94.62 96 LEU A CA 1
ATOM 795 C C . LEU A 1 96 ? -0.253 -7.487 7.410 1.00 94.62 96 LEU A C 1
ATOM 797 O O . LEU A 1 96 ? 0.024 -8.486 6.748 1.00 94.62 96 LEU A O 1
ATOM 801 N N . LEU A 1 97 ? 0.586 -6.464 7.584 1.00 92.00 97 LEU A N 1
ATOM 802 C CA . LEU A 1 97 ? 1.927 -6.415 7.006 1.00 92.00 97 LEU A CA 1
ATOM 803 C C . LEU A 1 97 ? 2.848 -7.508 7.571 1.00 92.00 97 LEU A C 1
ATOM 805 O O . LEU A 1 97 ? 3.590 -8.139 6.826 1.00 92.00 97 LEU A O 1
ATOM 809 N N . ALA A 1 98 ? 2.803 -7.767 8.880 1.00 89.19 98 ALA A N 1
ATOM 810 C CA . ALA A 1 98 ? 3.582 -8.853 9.476 1.00 89.19 98 ALA A CA 1
ATOM 811 C C . ALA A 1 98 ? 3.179 -10.218 8.887 1.00 89.19 98 ALA A C 1
ATOM 813 O O . ALA A 1 98 ? 4.035 -10.994 8.463 1.00 89.19 98 ALA A O 1
ATOM 814 N N . ASN A 1 99 ? 1.874 -10.469 8.762 1.00 87.00 99 ASN A N 1
ATOM 815 C CA . ASN A 1 99 ? 1.354 -11.719 8.209 1.00 87.00 99 ASN A CA 1
ATOM 816 C C . ASN A 1 99 ? 1.711 -11.921 6.726 1.00 87.00 99 ASN A C 1
ATOM 818 O O . ASN A 1 99 ? 1.902 -13.059 6.301 1.00 87.00 99 ASN A O 1
ATOM 822 N N . SER A 1 100 ? 1.812 -10.857 5.920 1.00 83.81 100 SER A N 1
ATOM 823 C CA . SER A 1 100 ? 2.183 -11.003 4.503 1.00 83.81 100 SER A CA 1
ATOM 824 C C . SER A 1 100 ? 3.624 -11.483 4.314 1.00 83.81 100 SER A C 1
ATOM 826 O O . 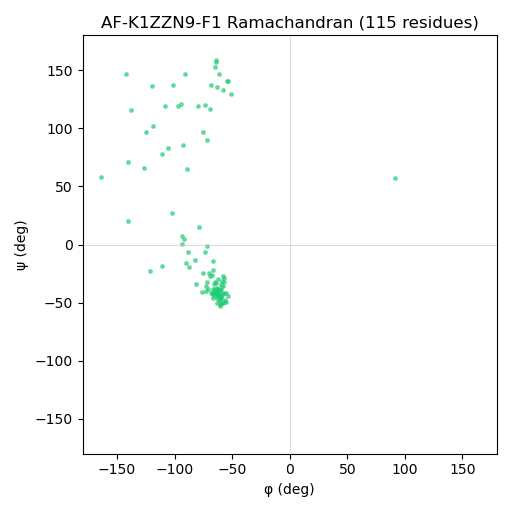SER A 1 100 ? 3.927 -12.121 3.308 1.00 83.81 100 SER A O 1
ATOM 828 N N . LEU A 1 101 ? 4.503 -11.214 5.283 1.00 74.75 101 LEU A N 1
ATOM 829 C CA . LEU A 1 101 ? 5.913 -11.613 5.243 1.00 74.75 101 LEU A CA 1
ATOM 830 C C . LEU A 1 101 ? 6.123 -13.065 5.669 1.00 74.75 101 LEU A C 1
ATOM 832 O O . LEU A 1 101 ? 6.987 -13.745 5.125 1.00 74.75 101 LEU A O 1
ATOM 836 N N . GLU A 1 102 ? 5.320 -13.560 6.610 1.00 64.19 102 GLU A N 1
ATOM 837 C CA . GLU A 1 102 ? 5.387 -14.958 7.055 1.00 64.19 102 GLU A CA 1
ATOM 838 C C . GLU A 1 102 ? 4.895 -15.940 5.979 1.00 64.19 102 GLU A C 1
ATOM 840 O O . GLU A 1 102 ? 5.339 -17.085 5.924 1.00 64.19 102 GLU A O 1
ATOM 845 N N . VAL A 1 103 ? 4.001 -15.489 5.093 1.00 54.56 103 VAL A N 1
ATOM 846 C CA . VAL A 1 103 ? 3.376 -16.322 4.052 1.00 54.56 103 VAL A CA 1
ATOM 847 C C . VAL A 1 103 ? 4.176 -16.330 2.737 1.00 54.56 103 VAL A C 1
ATOM 849 O O . VAL A 1 103 ? 3.973 -17.222 1.912 1.00 54.56 103 VAL A O 1
ATOM 852 N N . ASN A 1 104 ? 5.119 -15.401 2.531 1.00 49.56 104 ASN A N 1
ATOM 853 C CA . ASN A 1 104 ? 5.852 -15.271 1.268 1.00 49.56 104 ASN A CA 1
ATOM 854 C C . ASN A 1 104 ? 7.386 -15.327 1.448 1.00 49.56 104 ASN A C 1
ATOM 856 O O . ASN A 1 104 ? 8.016 -14.300 1.697 1.00 49.56 104 ASN A O 1
ATOM 860 N N . PRO A 1 105 ? 8.033 -16.494 1.249 1.00 46.53 105 PRO A N 1
ATOM 861 C CA . PRO A 1 105 ? 9.487 -16.617 1.371 1.00 46.53 105 PRO A CA 1
ATOM 862 C C . PRO A 1 105 ? 10.284 -15.957 0.225 1.00 46.53 105 PRO A C 1
ATOM 864 O O . PRO A 1 105 ? 11.512 -16.024 0.241 1.00 46.53 105 PRO A O 1
ATOM 867 N N . ILE A 1 106 ? 9.632 -15.353 -0.783 1.00 46.31 106 ILE A N 1
ATOM 868 C CA . ILE A 1 106 ? 10.296 -14.827 -1.994 1.00 46.31 106 ILE A CA 1
ATOM 869 C C . ILE A 1 106 ? 10.279 -13.284 -2.081 1.00 46.31 106 ILE A C 1
ATOM 871 O O . ILE A 1 106 ? 11.123 -12.718 -2.778 1.00 46.31 106 ILE A O 1
ATOM 875 N N . SER A 1 107 ? 9.418 -12.571 -1.346 1.00 45.34 107 SER A N 1
ATOM 876 C CA . SER A 1 107 ? 9.390 -11.097 -1.357 1.00 45.34 107 SER A CA 1
ATOM 877 C C . SER A 1 107 ? 10.263 -10.518 -0.240 1.00 45.34 107 SER A C 1
ATOM 879 O O . SER A 1 107 ? 9.802 -10.209 0.859 1.00 45.34 107 SER A O 1
ATOM 881 N N . VAL A 1 108 ? 11.555 -10.366 -0.520 1.00 42.69 108 VAL A N 1
ATOM 882 C CA . VAL A 1 108 ? 12.463 -9.560 0.305 1.00 42.69 108 VAL A CA 1
ATOM 883 C C . VAL A 1 108 ? 12.854 -8.324 -0.510 1.00 42.69 108 VAL A C 1
ATOM 885 O O . VAL A 1 108 ? 13.952 -8.268 -1.060 1.00 42.69 108 VAL A O 1
ATOM 888 N N . SER A 1 109 ? 11.972 -7.321 -0.592 1.00 44.91 109 SER A N 1
ATOM 889 C CA . SER A 1 109 ? 12.393 -5.931 -0.832 1.00 44.91 109 SER A CA 1
ATOM 890 C C . SER A 1 109 ? 12.272 -5.135 0.475 1.00 44.91 109 SER A C 1
ATOM 892 O O . SER A 1 109 ? 11.292 -4.476 0.806 1.00 44.91 109 SER A O 1
ATOM 894 N N . PHE A 1 110 ? 13.319 -5.273 1.293 1.00 46.69 110 PHE A N 1
ATOM 895 C CA . PHE A 1 110 ? 13.458 -4.692 2.632 1.00 46.69 110 PHE A CA 1
ATOM 896 C C . PHE A 1 110 ? 14.084 -3.289 2.592 1.00 46.69 110 PHE A C 1
ATOM 898 O O . PHE A 1 110 ? 15.173 -3.065 3.113 1.00 46.69 110 PHE A O 1
ATOM 905 N N . GLN A 1 111 ? 13.367 -2.339 1.991 1.00 40.38 111 GLN A N 1
ATOM 906 C CA . GLN A 1 111 ? 13.635 -0.892 2.032 1.00 40.38 111 GLN A CA 1
ATOM 907 C C . GLN A 1 111 ? 13.678 -0.270 3.438 1.00 40.38 111 GLN A C 1
ATOM 909 O O . GLN A 1 111 ? 14.594 0.477 3.768 1.00 40.38 111 GLN A O 1
ATOM 914 N N . THR A 1 112 ? 12.668 -0.509 4.288 1.00 40.53 112 THR A N 1
ATOM 915 C CA . THR A 1 112 ? 12.555 0.332 5.499 1.00 40.53 112 THR A CA 1
ATOM 916 C C . THR A 1 112 ? 11.644 -0.227 6.592 1.00 40.53 112 THR A C 1
ATOM 918 O O . THR A 1 112 ? 10.736 0.437 7.070 1.00 40.53 112 THR A O 1
ATOM 921 N N . MET A 1 113 ? 11.926 -1.432 7.086 1.00 37.53 113 MET A N 1
ATOM 922 C CA . MET A 1 113 ? 11.331 -1.904 8.348 1.00 37.53 113 MET A CA 1
ATOM 923 C C . MET A 1 113 ? 12.002 -1.343 9.619 1.00 37.53 113 MET A C 1
ATOM 925 O O . MET A 1 113 ? 11.806 -1.891 10.700 1.00 37.53 113 MET A O 1
ATOM 929 N N . LYS A 1 114 ? 12.824 -0.284 9.546 1.00 38.47 114 LYS A N 1
ATOM 930 C CA . LYS A 1 114 ? 13.647 0.137 10.702 1.00 38.47 114 LYS A CA 1
ATOM 931 C C . LYS A 1 114 ? 13.805 1.630 10.970 1.00 38.47 114 LYS A C 1
ATOM 933 O O . LYS A 1 114 ? 14.691 2.000 11.735 1.00 38.47 114 LYS A O 1
ATOM 938 N N . THR A 1 115 ? 12.933 2.485 10.462 1.00 30.72 115 THR A N 1
ATOM 939 C CA . THR A 1 115 ? 12.917 3.874 10.935 1.00 30.72 115 THR A CA 1
ATOM 940 C C . THR A 1 115 ? 11.481 4.339 11.117 1.00 30.72 115 THR A C 1
ATOM 942 O O . THR A 1 115 ? 10.746 4.434 10.139 1.00 30.72 115 THR A O 1
ATOM 945 N N . TRP A 1 116 ? 11.139 4.636 12.379 1.00 30.97 116 TRP A N 1
ATOM 946 C CA . TRP A 1 116 ? 9.909 5.271 12.881 1.00 30.97 116 TRP A CA 1
ATOM 947 C C . TRP A 1 116 ? 8.742 4.345 13.292 1.00 30.97 116 TRP A C 1
ATOM 949 O O . TRP A 1 116 ? 7.614 4.500 12.831 1.00 30.97 116 TRP A O 1
ATOM 959 N N . LEU A 1 117 ? 9.018 3.427 14.232 1.00 36.53 117 LEU A N 1
ATOM 960 C CA . LEU A 1 117 ? 8.291 3.468 15.515 1.00 36.53 117 LEU A CA 1
ATOM 961 C C . LEU A 1 117 ? 8.932 4.552 16.389 1.00 36.53 117 LEU A C 1
ATOM 963 O O . LEU A 1 117 ? 10.173 4.705 16.274 1.00 36.53 117 LEU A O 1
#

Radius of gyration: 16.84 Å; Cα contacts (8 Å, |Δi|>4): 62; chains: 1; bounding box: 50×36×34 Å